Protein AF-A0A2S9G4I7-F1 (afdb_monomer_lite)

Radius of gyration: 16.18 Å; chains: 1; bounding box: 44×24×50 Å

Structure (mmCIF, N/CA/C/O backbone):
data_AF-A0A2S9G4I7-F1
#
_entry.id   AF-A0A2S9G4I7-F1
#
loop_
_atom_site.group_PDB
_atom_site.id
_atom_site.type_symbol
_atom_site.label_atom_id
_atom_site.label_alt_id
_atom_site.label_comp_id
_atom_site.label_asym_id
_atom_site.label_entity_id
_atom_site.label_seq_id
_atom_site.pdbx_PDB_ins_code
_atom_site.Cartn_x
_atom_site.Cartn_y
_atom_site.Cartn_z
_atom_site.occupancy
_atom_site.B_iso_or_equiv
_atom_site.auth_seq_id
_atom_site.auth_comp_id
_atom_site.auth_asym_id
_atom_site.auth_atom_id
_atom_site.pdbx_PDB_model_num
ATOM 1 N N . MET A 1 1 ? 6.801 7.879 -0.875 1.00 93.56 1 MET A N 1
ATOM 2 C CA . MET A 1 1 ? 6.375 6.659 -1.597 1.00 93.56 1 MET A CA 1
ATOM 3 C C . MET A 1 1 ? 5.014 6.202 -1.110 1.00 93.56 1 MET A C 1
ATOM 5 O O . MET A 1 1 ? 4.051 6.504 -1.790 1.00 93.56 1 MET A O 1
ATOM 9 N N . ILE A 1 2 ? 4.909 5.594 0.077 1.00 93.56 2 ILE A N 1
ATOM 10 C CA . ILE A 1 2 ? 3.632 5.097 0.631 1.00 93.56 2 ILE A CA 1
ATOM 11 C C . ILE A 1 2 ? 2.530 6.167 0.639 1.00 93.56 2 ILE A C 1
ATOM 13 O O . ILE A 1 2 ? 1.461 5.935 0.093 1.00 93.56 2 ILE A O 1
ATOM 17 N N . GLY A 1 3 ? 2.814 7.361 1.175 1.00 94.44 3 GLY A N 1
ATOM 18 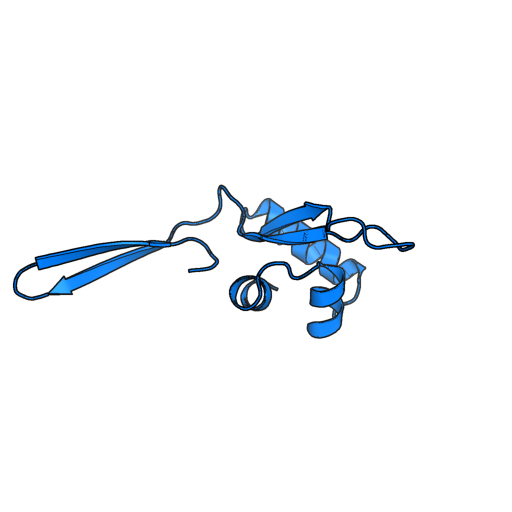C CA . GLY A 1 3 ? 1.825 8.446 1.203 1.00 94.44 3 GLY A CA 1
ATOM 19 C C . GLY A 1 3 ? 1.321 8.865 -0.183 1.00 94.44 3 GLY A C 1
ATOM 20 O O . GLY A 1 3 ? 0.149 9.180 -0.315 1.00 94.44 3 GLY A O 1
ATOM 21 N N . LEU A 1 4 ? 2.171 8.796 -1.217 1.00 94.94 4 LEU A N 1
ATOM 22 C CA . LEU A 1 4 ? 1.793 9.142 -2.591 1.00 94.94 4 LEU A CA 1
ATOM 23 C C . LEU A 1 4 ? 0.897 8.068 -3.221 1.00 94.94 4 LEU A C 1
ATOM 25 O O . LEU A 1 4 ? -0.062 8.406 -3.897 1.00 94.94 4 LEU A O 1
ATOM 29 N N . VAL A 1 5 ? 1.189 6.786 -2.975 1.00 94.06 5 VAL A N 1
ATOM 30 C CA . VAL A 1 5 ? 0.342 5.670 -3.435 1.00 94.06 5 VAL A CA 1
ATOM 31 C C . VAL A 1 5 ? -1.025 5.702 -2.747 1.00 94.06 5 VAL A C 1
ATOM 33 O O . VAL A 1 5 ? -2.028 5.416 -3.386 1.00 94.06 5 VAL A O 1
ATOM 36 N N . ARG A 1 6 ? -1.073 6.091 -1.465 1.00 91.69 6 ARG A N 1
ATOM 37 C CA . ARG A 1 6 ? -2.328 6.272 -0.722 1.00 91.69 6 ARG A CA 1
ATOM 38 C C . ARG A 1 6 ? -3.157 7.445 -1.251 1.00 91.69 6 ARG A C 1
ATOM 40 O O . ARG A 1 6 ? -4.373 7.353 -1.286 1.00 91.69 6 ARG A O 1
ATOM 47 N N . SER A 1 7 ? -2.520 8.557 -1.622 1.00 92.44 7 SER A N 1
ATOM 48 C CA . SER A 1 7 ? -3.237 9.751 -2.091 1.00 92.44 7 SER A CA 1
ATOM 49 C C . SER A 1 7 ? -3.612 9.707 -3.574 1.00 92.44 7 SER A C 1
ATOM 51 O O . SER A 1 7 ? -4.520 10.421 -3.985 1.00 92.44 7 SER A O 1
ATOM 53 N N . GLU A 1 8 ? -2.893 8.932 -4.391 1.00 91.62 8 GLU A N 1
ATOM 54 C CA . GLU A 1 8 ? -3.076 8.869 -5.844 1.00 91.62 8 GLU A CA 1
ATOM 55 C C . GLU A 1 8 ? -2.981 7.430 -6.364 1.00 91.62 8 GLU A C 1
ATOM 57 O O . GLU A 1 8 ? -1.893 6.871 -6.544 1.00 91.62 8 GLU A O 1
ATOM 62 N N . HIS A 1 9 ? -4.138 6.851 -6.684 1.00 87.25 9 HIS A N 1
ATOM 63 C CA . HIS A 1 9 ? -4.201 5.564 -7.367 1.00 87.25 9 HIS A CA 1
ATOM 64 C C . HIS A 1 9 ? -3.595 5.665 -8.772 1.00 87.25 9 HIS A C 1
ATOM 66 O O . HIS A 1 9 ? -3.824 6.628 -9.503 1.00 87.25 9 HIS A O 1
ATOM 72 N N . GLY A 1 10 ? -2.832 4.647 -9.173 1.00 90.94 10 GLY A N 1
ATOM 73 C CA . GLY A 1 10 ? -2.265 4.579 -10.522 1.00 90.94 10 GLY A CA 1
ATOM 74 C C . GLY A 1 10 ? -0.931 5.309 -10.704 1.00 90.94 10 GLY A C 1
ATOM 75 O O . GLY A 1 10 ? -0.414 5.345 -11.821 1.00 90.94 10 GLY A O 1
ATOM 76 N N . VAL A 1 11 ? -0.341 5.874 -9.642 1.00 94.12 11 VAL A N 1
ATOM 77 C CA . VAL A 1 11 ? 0.953 6.559 -9.749 1.00 94.12 11 VAL A CA 1
ATOM 78 C C . VAL A 1 11 ? 2.048 5.604 -10.228 1.00 94.12 11 VAL A C 1
ATOM 80 O O . VAL A 1 11 ? 2.248 4.517 -9.681 1.00 94.12 11 VAL A O 1
ATOM 83 N N . THR A 1 12 ? 2.790 6.009 -11.259 1.00 94.56 12 THR A N 1
ATOM 84 C CA . THR A 1 12 ? 3.898 5.196 -11.766 1.00 94.56 12 THR A CA 1
ATOM 85 C C . THR A 1 12 ? 5.143 5.350 -10.895 1.00 94.56 12 THR A C 1
ATOM 87 O O . THR A 1 12 ? 5.363 6.396 -10.278 1.00 94.56 12 THR A O 1
ATOM 90 N N . ARG A 1 13 ? 6.029 4.348 -10.875 1.00 94.81 13 ARG A N 1
ATOM 91 C CA . ARG A 1 13 ? 7.315 4.452 -10.165 1.00 94.81 13 ARG A CA 1
ATOM 92 C C . ARG A 1 13 ? 8.164 5.616 -10.672 1.00 94.81 13 ARG A C 1
ATOM 94 O O . ARG A 1 13 ? 8.813 6.287 -9.871 1.00 94.81 13 ARG A O 1
ATOM 101 N N . ALA A 1 14 ? 8.154 5.869 -11.980 1.00 93.69 14 ALA A N 1
ATOM 102 C CA . ALA A 1 14 ? 8.869 6.996 -12.572 1.00 93.69 14 ALA A CA 1
ATOM 103 C C . ALA A 1 14 ? 8.311 8.345 -12.084 1.00 93.69 14 ALA A C 1
ATOM 105 O O . ALA A 1 14 ? 9.081 9.223 -11.688 1.00 93.69 14 ALA A O 1
ATOM 106 N N . ASP A 1 15 ? 6.985 8.493 -12.035 1.00 94.25 15 ASP A N 1
ATOM 107 C CA . ASP A 1 15 ? 6.348 9.705 -11.516 1.00 94.25 15 ASP A CA 1
ATOM 108 C C . ASP A 1 15 ? 6.590 9.896 -10.025 1.00 94.25 15 ASP A C 1
ATOM 110 O O . ASP A 1 15 ? 6.915 11.004 -9.594 1.00 94.25 15 ASP A O 1
ATOM 114 N N . ALA A 1 16 ? 6.503 8.822 -9.242 1.00 95.25 16 ALA A N 1
ATOM 115 C CA . ALA A 1 16 ? 6.803 8.864 -7.821 1.00 95.25 16 ALA A CA 1
ATOM 116 C C . ALA A 1 16 ? 8.258 9.284 -7.567 1.00 95.25 16 ALA A C 1
ATOM 118 O O . ALA A 1 16 ? 8.502 10.162 -6.741 1.00 95.25 16 ALA A O 1
ATOM 119 N N . ALA A 1 17 ? 9.218 8.730 -8.315 1.00 95.62 17 ALA A N 1
ATOM 120 C CA . ALA A 1 17 ? 10.624 9.114 -8.219 1.00 95.62 17 ALA A CA 1
ATOM 121 C C . ALA A 1 17 ? 10.830 10.601 -8.542 1.00 95.62 17 ALA A C 1
ATOM 123 O O . ALA A 1 17 ? 11.477 11.314 -7.775 1.00 95.62 17 ALA A O 1
ATOM 124 N N . ARG A 1 18 ? 10.217 11.088 -9.630 1.00 95.25 18 ARG A N 1
ATOM 125 C CA . ARG A 1 18 ? 10.270 12.498 -10.042 1.00 95.25 18 ARG A CA 1
ATOM 126 C C . ARG A 1 18 ? 9.712 13.427 -8.962 1.00 95.25 18 ARG A C 1
ATOM 128 O O . ARG A 1 18 ? 10.385 14.375 -8.567 1.00 95.25 18 ARG A O 1
ATOM 135 N N . ARG A 1 19 ? 8.503 13.154 -8.461 1.00 95.94 19 ARG A N 1
ATOM 136 C CA . ARG A 1 19 ? 7.821 14.006 -7.468 1.00 95.94 19 ARG A CA 1
ATOM 137 C C . ARG A 1 19 ? 8.517 14.003 -6.110 1.00 95.94 19 ARG A C 1
ATOM 139 O O . ARG A 1 19 ? 8.573 15.031 -5.444 1.00 95.94 19 ARG A O 1
ATOM 146 N N . LEU A 1 20 ? 9.085 12.864 -5.719 1.00 96.06 20 LEU A N 1
ATOM 147 C CA . LEU A 1 20 ? 9.836 12.719 -4.472 1.00 96.06 20 LEU A CA 1
ATOM 148 C C . LEU A 1 20 ? 11.313 13.122 -4.612 1.00 96.06 20 LEU A C 1
ATOM 150 O O . LEU A 1 20 ? 12.064 12.970 -3.652 1.00 96.06 20 LEU A O 1
ATOM 154 N N . ARG A 1 21 ? 11.731 13.632 -5.782 1.00 97.06 21 ARG A N 1
ATOM 155 C CA . ARG A 1 21 ? 13.115 14.036 -6.091 1.00 97.06 21 ARG A CA 1
ATOM 156 C C . ARG A 1 21 ? 14.142 12.935 -5.785 1.00 97.06 21 ARG A C 1
ATOM 158 O O . ARG A 1 21 ? 15.226 13.197 -5.275 1.00 97.06 21 ARG A O 1
ATOM 165 N N . MET A 1 22 ? 13.789 11.693 -6.108 1.00 96.50 22 MET A N 1
ATOM 166 C CA . MET A 1 22 ? 14.639 10.517 -5.934 1.00 96.50 22 MET A CA 1
ATOM 167 C C . MET A 1 22 ? 15.379 10.180 -7.227 1.00 96.50 22 MET A C 1
ATOM 169 O O . MET A 1 22 ? 14.834 10.309 -8.325 1.00 96.50 22 MET A O 1
ATOM 173 N N . SER A 1 23 ? 16.598 9.653 -7.101 1.00 96.38 23 SER A N 1
ATOM 174 C CA . SER A 1 23 ? 17.254 8.998 -8.232 1.00 96.38 23 SER A CA 1
ATOM 175 C C . SER A 1 23 ? 16.466 7.754 -8.657 1.00 96.38 23 SER A C 1
ATOM 177 O O . SER A 1 23 ? 15.790 7.115 -7.846 1.00 96.38 23 SER A O 1
ATOM 179 N N . SER A 1 24 ? 16.575 7.371 -9.929 1.00 91.38 24 SER A N 1
ATOM 180 C CA . SER A 1 24 ? 15.923 6.163 -10.451 1.00 91.38 24 SER A CA 1
ATOM 181 C C . SER A 1 24 ? 16.373 4.896 -9.714 1.00 91.38 24 SER A C 1
ATOM 183 O O . SER A 1 24 ? 15.540 4.048 -9.394 1.00 91.38 24 SER A O 1
ATOM 185 N N . GLY A 1 25 ? 17.669 4.797 -9.393 1.00 95.25 25 GLY A N 1
ATOM 186 C CA . GLY A 1 25 ? 18.242 3.703 -8.606 1.00 95.25 25 GLY A CA 1
ATOM 187 C C . GLY A 1 25 ? 17.726 3.676 -7.167 1.00 95.25 25 GLY A C 1
ATOM 188 O O . GLY A 1 25 ? 17.282 2.631 -6.702 1.00 95.25 25 GLY A O 1
ATOM 189 N N . GLY A 1 26 ? 17.692 4.828 -6.487 1.00 97.31 26 GLY A N 1
ATOM 190 C CA . GLY A 1 26 ? 17.175 4.921 -5.118 1.00 97.31 26 GLY A CA 1
ATOM 191 C C . GLY A 1 26 ? 15.676 4.628 -5.032 1.00 97.31 26 GLY A C 1
ATOM 192 O O . GLY A 1 26 ? 15.224 3.955 -4.109 1.00 97.31 26 GLY A O 1
ATOM 193 N N . ALA A 1 27 ? 14.896 5.073 -6.020 1.00 95.88 27 ALA A N 1
ATOM 194 C CA . ALA A 1 27 ? 13.480 4.736 -6.113 1.00 95.88 27 ALA A CA 1
ATOM 195 C C . ALA A 1 27 ? 13.263 3.238 -6.378 1.00 95.88 27 ALA A C 1
ATOM 197 O O . ALA A 1 27 ? 12.376 2.638 -5.776 1.00 95.88 27 ALA A O 1
ATOM 198 N N . ALA A 1 28 ? 14.076 2.622 -7.244 1.00 95.44 28 ALA A N 1
ATOM 199 C CA . ALA A 1 28 ? 14.019 1.185 -7.504 1.00 95.44 28 ALA A CA 1
ATOM 200 C C . ALA A 1 28 ? 14.361 0.356 -6.256 1.00 95.44 28 ALA A C 1
ATOM 202 O O . ALA A 1 28 ? 13.620 -0.569 -5.932 1.00 95.44 28 ALA A O 1
ATOM 203 N N . ASP A 1 29 ? 15.431 0.707 -5.536 1.00 97.56 29 ASP A N 1
ATOM 204 C CA . ASP A 1 29 ? 15.812 0.020 -4.297 1.00 97.56 29 ASP A CA 1
ATOM 205 C C . ASP A 1 29 ? 14.728 0.152 -3.220 1.00 97.56 29 ASP A C 1
ATOM 207 O O . ASP A 1 29 ? 14.290 -0.846 -2.642 1.00 97.56 29 ASP A O 1
ATOM 211 N N . LEU A 1 30 ? 14.219 1.371 -3.003 1.00 97.56 30 LEU A N 1
ATOM 212 C CA . LEU A 1 30 ? 13.151 1.601 -2.036 1.00 97.56 30 LEU A CA 1
ATOM 213 C C . LEU A 1 30 ? 11.903 0.781 -2.378 1.00 97.56 30 LEU A C 1
ATOM 215 O O . LEU A 1 30 ? 11.343 0.132 -1.497 1.00 97.56 30 LEU A O 1
ATOM 219 N N . VAL A 1 31 ? 11.479 0.767 -3.643 1.00 96.44 31 VAL A N 1
ATOM 220 C CA . VAL A 1 31 ? 10.339 -0.049 -4.082 1.00 96.44 31 VAL A CA 1
ATOM 221 C C . VAL A 1 31 ? 10.609 -1.532 -3.868 1.00 96.44 31 VAL A C 1
ATOM 223 O O . VAL A 1 31 ? 9.765 -2.214 -3.297 1.00 96.44 31 VAL A O 1
ATOM 226 N N . ALA A 1 32 ? 11.794 -2.033 -4.222 1.00 97.19 32 ALA A N 1
ATOM 227 C CA . ALA A 1 32 ? 12.151 -3.429 -3.992 1.00 97.19 32 ALA A CA 1
ATOM 228 C C . ALA A 1 32 ? 12.092 -3.805 -2.500 1.00 97.19 32 ALA A C 1
ATOM 230 O O . ALA A 1 32 ? 11.616 -4.884 -2.148 1.00 97.19 32 ALA A O 1
ATOM 231 N N . ARG A 1 33 ? 12.535 -2.917 -1.602 1.00 98.19 33 ARG A N 1
ATOM 232 C CA . ARG A 1 33 ? 12.419 -3.108 -0.147 1.00 98.19 33 ARG A CA 1
ATOM 233 C C . ARG A 1 33 ? 10.964 -3.095 0.323 1.00 98.19 33 ARG A C 1
ATOM 235 O O . ARG A 1 33 ? 10.584 -3.954 1.113 1.00 98.19 33 ARG A O 1
ATOM 242 N N . LEU A 1 34 ? 10.144 -2.179 -0.190 1.00 97.19 34 LEU A N 1
ATOM 243 C CA . LEU A 1 34 ? 8.717 -2.097 0.142 1.00 97.19 34 LEU A CA 1
ATOM 244 C C . LEU A 1 34 ? 7.922 -3.304 -0.382 1.00 97.19 34 LEU A C 1
ATOM 246 O O . LEU A 1 34 ? 7.036 -3.778 0.325 1.00 97.19 34 LEU A O 1
ATOM 250 N N . ARG A 1 35 ? 8.270 -3.854 -1.555 1.00 96.81 35 ARG A N 1
ATOM 251 C CA . ARG A 1 35 ? 7.696 -5.111 -2.070 1.00 96.81 35 ARG A CA 1
ATOM 252 C C . ARG A 1 35 ? 8.068 -6.303 -1.195 1.00 96.81 35 ARG A C 1
ATOM 254 O O . ARG A 1 35 ? 7.198 -7.076 -0.816 1.00 96.81 35 ARG A O 1
ATOM 261 N N . ARG A 1 36 ? 9.341 -6.423 -0.792 1.00 97.88 36 ARG A N 1
ATOM 262 C CA . ARG A 1 36 ? 9.781 -7.477 0.148 1.00 97.88 36 ARG A CA 1
ATOM 263 C C . ARG A 1 36 ? 9.053 -7.404 1.490 1.00 97.88 36 ARG A C 1
ATOM 265 O O . ARG A 1 36 ? 8.760 -8.439 2.074 1.00 97.88 36 ARG A O 1
ATOM 272 N N . ALA A 1 37 ? 8.742 -6.196 1.951 1.00 97.38 37 ALA A N 1
ATOM 273 C CA . ALA A 1 37 ? 7.961 -5.965 3.161 1.00 97.38 37 ALA A CA 1
ATOM 274 C C . ALA A 1 37 ? 6.439 -6.126 2.964 1.00 97.38 37 ALA A C 1
ATOM 276 O O . ALA A 1 37 ? 5.693 -5.871 3.903 1.00 97.38 37 ALA A O 1
ATOM 277 N N . ARG A 1 38 ? 5.970 -6.507 1.764 1.00 96.75 38 ARG A N 1
ATOM 278 C CA . ARG A 1 38 ? 4.545 -6.581 1.392 1.00 96.75 38 ARG A CA 1
ATOM 279 C C . ARG A 1 38 ? 3.781 -5.283 1.671 1.00 96.75 38 ARG A C 1
ATOM 281 O O . ARG A 1 38 ? 2.637 -5.298 2.096 1.00 96.75 38 ARG A O 1
ATOM 288 N N . LEU A 1 39 ? 4.415 -4.133 1.461 1.00 96.19 39 LEU A N 1
ATOM 289 C CA . LEU A 1 39 ? 3.758 -2.832 1.623 1.00 96.19 39 LEU A CA 1
ATOM 290 C C . LEU A 1 39 ? 3.234 -2.298 0.294 1.00 96.19 39 LEU A C 1
ATOM 292 O O . LEU A 1 39 ? 2.150 -1.729 0.243 1.00 96.19 39 LEU A O 1
ATOM 296 N N . LEU A 1 40 ? 3.999 -2.492 -0.778 1.00 96.00 40 LEU A N 1
ATOM 297 C CA . LEU A 1 40 ? 3.629 -2.090 -2.130 1.00 96.00 40 LEU A CA 1
ATO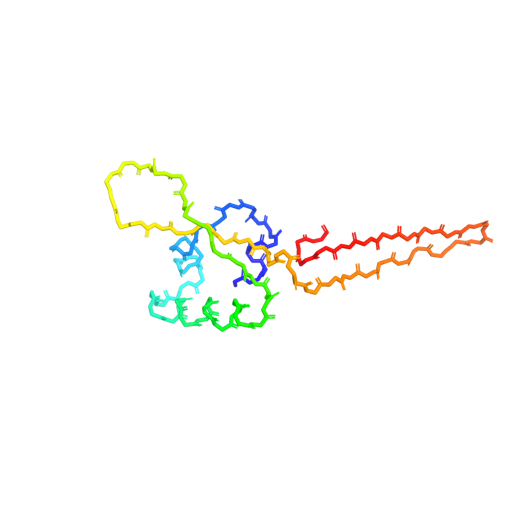M 298 C C . LEU A 1 40 ? 3.771 -3.266 -3.090 1.00 96.00 40 LEU A C 1
ATOM 300 O O . LEU A 1 40 ? 4.541 -4.186 -2.822 1.00 96.00 40 LEU A O 1
ATOM 304 N N . ASP A 1 41 ? 3.100 -3.179 -4.229 1.00 95.69 41 ASP A N 1
ATOM 305 C CA . ASP A 1 41 ? 3.322 -4.017 -5.398 1.00 95.69 41 ASP A CA 1
ATOM 306 C C . ASP A 1 41 ? 3.471 -3.174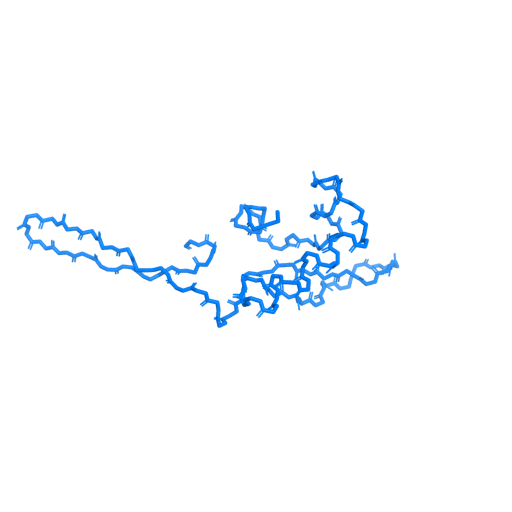 -6.677 1.00 95.69 41 ASP A C 1
ATOM 308 O O . ASP A 1 41 ? 3.130 -1.986 -6.711 1.00 95.69 41 ASP A O 1
ATOM 312 N N . GLU A 1 42 ? 4.033 -3.788 -7.718 1.00 94.94 42 GLU A N 1
ATOM 313 C CA . GLU A 1 42 ? 4.251 -3.187 -9.030 1.00 94.94 42 GLU A CA 1
ATOM 314 C C . GLU A 1 42 ? 3.570 -4.013 -10.116 1.00 94.94 42 GLU A C 1
ATOM 316 O O . GLU A 1 42 ? 3.859 -5.197 -10.280 1.00 94.94 42 GLU A O 1
ATOM 321 N N . THR A 1 43 ? 2.750 -3.357 -10.930 1.00 93.56 43 THR A N 1
ATOM 322 C CA . THR A 1 43 ? 2.191 -3.945 -12.151 1.00 93.56 43 THR A CA 1
ATOM 323 C C . THR A 1 43 ? 2.663 -3.155 -13.368 1.00 93.56 43 THR A C 1
ATOM 325 O O . THR A 1 43 ? 2.923 -1.953 -13.256 1.00 93.56 43 THR A O 1
ATOM 328 N N . PRO A 1 44 ? 2.841 -3.787 -14.542 1.00 89.19 44 PRO A N 1
ATOM 329 C CA . PRO A 1 44 ? 3.135 -3.050 -15.765 1.00 89.19 44 PRO A CA 1
ATOM 330 C C . PRO A 1 44 ? 2.081 -1.963 -15.994 1.00 89.19 44 PRO A C 1
ATOM 332 O O . PRO A 1 44 ? 0.883 -2.243 -15.964 1.00 89.19 44 PRO A O 1
ATOM 335 N N . ALA A 1 45 ? 2.517 -0.723 -16.217 1.00 85.19 45 ALA A N 1
ATOM 336 C CA . ALA A 1 45 ? 1.586 0.327 -16.604 1.00 85.19 45 ALA A CA 1
ATOM 337 C C . ALA A 1 45 ? 0.996 0.012 -17.992 1.00 85.19 45 ALA A C 1
ATOM 339 O O . ALA A 1 45 ? 1.708 -0.554 -18.832 1.00 85.19 45 ALA A O 1
ATOM 340 N N . PRO A 1 46 ? -0.264 0.396 -18.271 1.00 80.12 46 PRO A N 1
ATOM 341 C CA . PRO A 1 46 ? -0.820 0.311 -19.616 1.00 80.12 46 PRO A CA 1
ATOM 342 C C . PRO A 1 46 ? 0.128 0.970 -20.624 1.00 80.12 46 PRO A C 1
ATOM 344 O O . PRO A 1 46 ? 0.606 2.083 -20.397 1.00 80.12 46 PRO A O 1
ATOM 347 N N . VAL A 1 47 ? 0.435 0.277 -21.722 1.00 72.00 47 VAL A N 1
ATOM 348 C CA . VAL A 1 47 ? 1.412 0.760 -22.704 1.00 72.00 47 VAL A CA 1
ATOM 349 C C . VAL A 1 47 ? 0.864 2.012 -23.388 1.00 72.00 47 VAL A C 1
ATOM 351 O O . VAL A 1 47 ? -0.110 1.945 -24.133 1.00 72.00 47 VAL A O 1
ATOM 354 N N . GLN A 1 48 ? 1.510 3.153 -23.160 1.00 65.56 48 GLN A N 1
ATOM 355 C CA . GLN A 1 48 ? 1.220 4.409 -23.847 1.00 65.56 48 GLN A CA 1
ATOM 356 C C . GLN A 1 48 ? 2.467 4.840 -24.630 1.00 65.56 48 GLN A C 1
ATOM 358 O O . GLN A 1 48 ? 3.398 5.421 -24.080 1.00 65.56 48 GLN A O 1
ATOM 363 N N . GLY A 1 49 ? 2.499 4.531 -25.929 1.00 68.12 49 GLY A N 1
ATOM 364 C CA . GLY A 1 49 ? 3.531 5.015 -26.852 1.00 68.12 49 GLY A CA 1
ATOM 365 C C . GLY A 1 49 ? 4.933 4.413 -26.669 1.00 68.12 49 GLY A C 1
ATOM 366 O O . GLY A 1 49 ? 5.108 3.316 -26.142 1.00 68.12 49 GLY A O 1
ATOM 367 N N . ARG A 1 50 ? 5.950 5.124 -27.179 1.00 64.50 50 ARG A N 1
ATOM 368 C CA . ARG A 1 50 ? 7.364 4.720 -27.096 1.00 64.50 50 ARG A CA 1
ATOM 369 C C . ARG A 1 50 ? 7.991 5.276 -25.817 1.00 64.50 50 ARG A C 1
ATOM 371 O O . ARG A 1 50 ? 7.927 6.475 -25.570 1.00 64.50 50 ARG A O 1
ATOM 378 N N . GLY A 1 51 ? 8.652 4.424 -25.045 1.00 69.19 51 GLY A N 1
ATOM 379 C CA . GLY A 1 51 ? 9.353 4.807 -23.822 1.00 69.19 51 GLY A CA 1
ATOM 380 C C . GLY A 1 51 ? 9.817 3.579 -23.049 1.00 69.19 51 GLY A C 1
ATOM 381 O O . GLY A 1 51 ? 9.423 2.454 -23.361 1.00 69.19 51 GLY A O 1
ATOM 382 N N . ARG A 1 52 ? 10.669 3.775 -22.037 1.00 66.75 52 ARG A N 1
ATOM 383 C CA . ARG A 1 52 ? 11.038 2.685 -21.126 1.00 66.75 52 ARG A CA 1
ATOM 384 C C . ARG A 1 52 ? 9.774 2.223 -20.388 1.00 66.75 52 ARG A C 1
ATOM 386 O O . ARG A 1 52 ? 9.114 3.083 -19.803 1.00 66.75 52 ARG A O 1
ATOM 393 N N . PRO A 1 53 ? 9.459 0.914 -20.357 1.00 73.94 53 PRO A N 1
ATOM 394 C CA . PRO A 1 53 ? 8.341 0.405 -19.575 1.00 73.94 53 PRO A CA 1
ATOM 395 C C 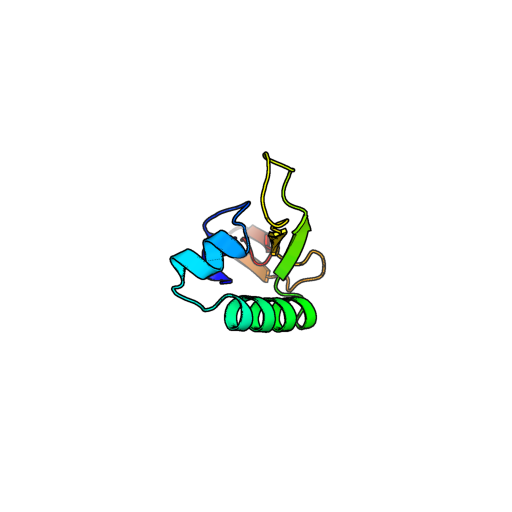. PRO A 1 53 ? 8.404 0.925 -18.136 1.00 73.94 53 PRO A C 1
ATOM 397 O O . PRO A 1 53 ? 9.454 0.861 -17.484 1.00 73.94 53 PRO A O 1
ATOM 400 N N . THR A 1 54 ? 7.286 1.472 -17.669 1.00 86.38 54 THR A N 1
ATOM 401 C CA . THR A 1 54 ? 7.101 1.911 -16.285 1.00 86.38 54 THR A CA 1
ATOM 402 C C . THR A 1 54 ? 6.086 1.002 -15.603 1.00 86.38 54 THR A C 1
ATOM 404 O O . THR A 1 54 ? 5.334 0.276 -16.254 1.00 86.38 54 THR A O 1
ATOM 407 N N . THR A 1 55 ? 6.096 1.019 -14.282 1.00 92.81 55 THR A N 1
ATOM 408 C CA . THR A 1 55 ? 5.228 0.210 -13.430 1.00 92.81 55 THR A CA 1
ATOM 409 C C . THR A 1 55 ? 4.321 1.127 -12.632 1.00 92.81 55 THR A C 1
ATOM 411 O O . THR A 1 55 ? 4.763 2.177 -12.160 1.00 92.81 55 THR A O 1
ATOM 414 N N . VAL A 1 56 ? 3.058 0.743 -12.495 1.00 95.50 56 VAL A N 1
ATOM 415 C CA . VAL A 1 56 ? 2.122 1.357 -11.555 1.00 95.50 56 VAL A CA 1
ATOM 416 C C . VAL A 1 56 ? 2.402 0.795 -10.170 1.00 95.50 56 VAL A C 1
ATOM 418 O O . VAL A 1 56 ? 2.604 -0.408 -10.008 1.00 95.50 56 VAL A O 1
ATOM 421 N N . LEU A 1 57 ? 2.434 1.682 -9.181 1.00 95.81 57 LEU A N 1
ATOM 422 C CA . LEU A 1 57 ? 2.557 1.327 -7.778 1.00 95.81 57 LEU A CA 1
ATOM 423 C C . LEU A 1 57 ? 1.165 1.163 -7.171 1.00 95.81 57 LEU A C 1
ATOM 425 O O . LEU A 1 57 ? 0.288 2.001 -7.372 1.00 95.81 57 LEU A O 1
ATOM 429 N N . SER A 1 58 ? 0.991 0.105 -6.390 1.00 95.50 58 SER A N 1
ATOM 430 C CA . SER A 1 58 ? -0.246 -0.191 -5.661 1.00 95.50 58 SER A CA 1
ATOM 431 C C . SER A 1 58 ? 0.077 -0.731 -4.265 1.00 95.50 58 SER A C 1
ATOM 433 O O . SER A 1 58 ? 1.218 -1.142 -4.037 1.00 95.50 58 SER A O 1
ATOM 435 N N . PRO A 1 59 ? -0.863 -0.710 -3.306 1.00 95.62 59 PRO A N 1
ATOM 436 C CA . PRO A 1 59 ? -0.744 -1.509 -2.089 1.00 95.62 59 PRO A CA 1
ATOM 437 C C . PRO A 1 59 ? -0.533 -2.987 -2.424 1.00 95.62 59 PRO A C 1
ATOM 439 O O . PRO A 1 59 ? -1.085 -3.493 -3.398 1.00 95.62 59 PRO A O 1
ATOM 442 N N . HIS A 1 60 ? 0.265 -3.688 -1.621 1.00 95.69 60 HIS A N 1
ATOM 443 C CA . HIS A 1 60 ? 0.434 -5.127 -1.812 1.00 95.69 60 HIS A CA 1
ATOM 444 C C . HIS A 1 60 ? -0.867 -5.872 -1.450 1.00 95.69 60 HIS A C 1
ATOM 446 O O . HIS A 1 60 ? -1.423 -5.584 -0.388 1.00 95.69 60 HIS A O 1
ATOM 452 N N . PRO A 1 61 ? -1.330 -6.853 -2.253 1.00 93.25 61 PRO A N 1
ATOM 453 C CA . PRO A 1 61 ? -2.571 -7.588 -1.975 1.00 93.25 61 PRO A CA 1
ATOM 454 C C . PRO A 1 61 ? -2.521 -8.358 -0.646 1.00 93.25 61 PRO A C 1
ATOM 456 O O . PRO A 1 61 ? -3.466 -8.313 0.129 1.00 93.25 61 PRO A O 1
ATOM 459 N N . ASP A 1 62 ? -1.378 -8.977 -0.336 1.00 94.75 62 ASP A N 1
ATOM 460 C CA . ASP A 1 62 ? -1.117 -9.638 0.959 1.00 94.75 62 ASP A CA 1
ATOM 461 C C . ASP A 1 62 ? -0.449 -8.708 1.991 1.00 94.75 62 ASP A C 1
ATOM 463 O O . ASP A 1 62 ? 0.372 -9.144 2.808 1.00 94.75 62 ASP A O 1
ATOM 467 N N . GLY A 1 63 ? -0.688 -7.402 1.863 1.00 93.81 63 GLY A N 1
ATOM 468 C CA . GLY A 1 63 ? -0.121 -6.390 2.743 1.00 93.81 63 GLY A CA 1
ATOM 469 C C . GLY A 1 63 ? -0.807 -6.306 4.107 1.00 93.81 63 GLY A C 1
ATOM 470 O O . GLY A 1 63 ? -1.736 -7.060 4.400 1.00 93.81 63 GLY A O 1
ATOM 471 N N . PRO A 1 64 ? -0.339 -5.406 4.987 1.00 94.06 64 PRO A N 1
ATOM 472 C CA . PRO A 1 64 ? -0.930 -5.242 6.306 1.00 94.06 64 PRO A CA 1
ATOM 473 C C . PRO A 1 64 ? -2.383 -4.771 6.205 1.00 94.06 64 PRO A C 1
ATOM 475 O O . PRO A 1 64 ? -2.712 -3.889 5.411 1.00 94.06 64 PRO A O 1
ATOM 478 N N . LEU A 1 65 ? -3.221 -5.328 7.076 1.00 93.44 65 LEU A N 1
ATOM 479 C CA . LEU A 1 65 ? -4.610 -4.931 7.256 1.00 93.44 65 LEU A CA 1
ATOM 480 C C . LEU A 1 65 ? -4.754 -4.110 8.533 1.00 93.44 65 LEU A C 1
ATOM 482 O O . LEU A 1 65 ? -4.142 -4.416 9.559 1.00 93.44 65 LEU A O 1
ATOM 486 N N . VAL A 1 66 ? -5.594 -3.085 8.472 1.00 92.50 66 VAL A N 1
ATOM 487 C CA . VAL A 1 66 ? -6.004 -2.289 9.626 1.00 92.50 66 VAL A CA 1
ATOM 488 C C . VAL A 1 66 ? -7.464 -2.593 9.917 1.00 92.50 66 VAL A C 1
ATOM 490 O O . VAL A 1 66 ? -8.302 -2.551 9.020 1.00 92.50 66 VAL A O 1
ATOM 493 N N . LEU A 1 67 ? -7.774 -2.887 11.177 1.00 95.38 67 LEU A N 1
ATOM 494 C CA . LEU A 1 67 ? -9.148 -2.941 11.661 1.00 95.38 67 LEU A CA 1
ATOM 495 C C . LEU A 1 67 ? -9.471 -1.625 12.360 1.00 95.38 67 LEU A C 1
ATOM 497 O O . LEU A 1 67 ? -8.762 -1.215 13.278 1.00 95.38 67 LEU A O 1
ATOM 501 N N . SER A 1 68 ? -10.541 -0.975 11.921 1.00 94.88 68 SER A N 1
ATOM 502 C CA . SER A 1 68 ? -11.083 0.224 12.549 1.00 94.88 68 SER A CA 1
ATOM 503 C C . SER A 1 68 ? -12.389 -0.128 13.244 1.00 94.88 68 SER A C 1
ATOM 505 O O . SER A 1 68 ? -13.292 -0.694 12.624 1.00 94.88 68 SER A O 1
ATOM 507 N N . VAL A 1 69 ? -12.478 0.191 14.534 1.00 96.88 69 VAL A N 1
ATOM 508 C CA . VAL A 1 69 ? -13.670 -0.044 15.351 1.00 96.88 69 VAL A CA 1
ATOM 509 C C . VAL A 1 69 ? -14.256 1.295 15.765 1.00 96.88 69 VAL A C 1
ATOM 511 O O . VAL A 1 69 ? -13.584 2.111 16.394 1.00 96.88 69 VAL A O 1
ATOM 514 N N . GLU A 1 70 ? -15.529 1.496 15.450 1.00 97.62 70 GLU A N 1
ATOM 515 C CA . GLU A 1 70 ? -16.328 2.609 15.954 1.00 97.62 70 GLU A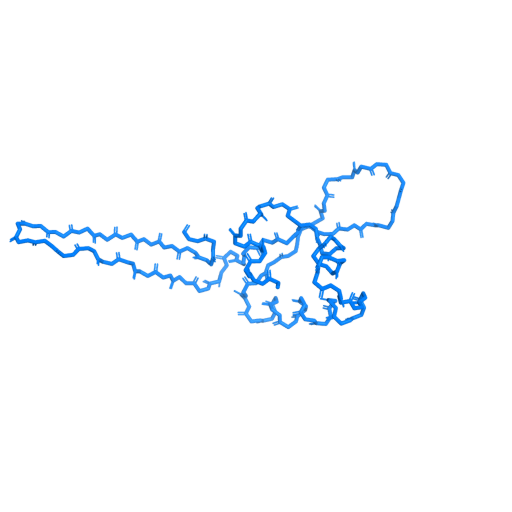 CA 1
ATOM 516 C C . GLU A 1 70 ? -17.230 2.073 17.070 1.00 97.62 70 GLU A C 1
ATOM 518 O O . GLU A 1 70 ? -18.088 1.225 16.821 1.00 97.62 70 GLU A O 1
ATOM 523 N N . LEU A 1 71 ? -17.027 2.545 18.301 1.00 97.62 71 LEU A N 1
ATOM 524 C CA . LEU A 1 71 ? -17.839 2.174 19.463 1.00 97.62 71 LEU A CA 1
ATOM 525 C C . LEU A 1 71 ? -18.822 3.297 19.787 1.00 97.62 71 LEU A C 1
ATOM 527 O O . LEU A 1 71 ? -18.419 4.451 19.946 1.00 97.62 71 LEU A O 1
ATOM 531 N N . ARG A 1 72 ? -20.105 2.960 19.918 1.00 97.44 72 ARG A N 1
ATOM 532 C CA . ARG A 1 72 ? -21.175 3.896 20.274 1.00 97.44 72 ARG A CA 1
ATOM 533 C C . ARG A 1 72 ? -22.003 3.326 21.432 1.00 97.44 72 ARG A C 1
ATOM 535 O O . ARG A 1 72 ? -21.947 2.129 21.694 1.00 97.44 72 ARG A O 1
ATOM 542 N N . PRO A 1 73 ? -22.792 4.148 22.144 1.00 97.44 73 PRO A N 1
ATOM 543 C CA . PRO A 1 73 ? -23.545 3.669 23.306 1.00 97.44 73 PRO A CA 1
ATOM 544 C C . PRO A 1 73 ? -24.540 2.532 23.016 1.00 97.44 73 PRO A C 1
ATOM 546 O O . PRO A 1 73 ? -24.816 1.736 23.907 1.00 97.44 73 PRO A O 1
ATOM 549 N N . ALA A 1 74 ? -25.089 2.464 21.797 1.00 97.56 74 ALA A N 1
ATOM 550 C CA . ALA A 1 74 ? -26.123 1.495 21.421 1.00 97.56 74 ALA A CA 1
ATOM 551 C C . ALA A 1 74 ? -25.622 0.367 20.503 1.00 97.56 74 ALA A C 1
ATOM 553 O O . ALA A 1 74 ? -26.292 -0.656 20.381 1.00 97.56 74 ALA A O 1
ATOM 554 N N . ASP A 1 75 ? -24.482 0.549 19.834 1.00 97.94 75 ASP A N 1
ATOM 555 C CA . ASP A 1 75 ? -23.950 -0.395 18.854 1.00 97.94 75 ASP A CA 1
ATOM 556 C C . ASP A 1 75 ? -22.441 -0.196 18.620 1.00 97.94 75 ASP A C 1
ATOM 558 O O . ASP A 1 75 ? -21.775 0.638 19.236 1.00 97.94 75 ASP A O 1
ATOM 562 N N . TRP A 1 76 ? -21.892 -0.985 17.703 1.00 97.56 76 TRP A N 1
ATOM 563 C CA . TRP A 1 76 ? -20.526 -0.841 17.223 1.00 97.56 76 TRP A CA 1
ATOM 564 C C . TRP A 1 76 ? -20.468 -1.135 15.727 1.00 97.56 76 TRP A C 1
ATOM 566 O O . TRP A 1 76 ? -21.320 -1.836 15.176 1.00 97.56 76 TRP A O 1
ATOM 576 N N . ARG A 1 77 ? -19.445 -0.601 15.062 1.00 97.69 77 ARG A N 1
ATOM 577 C CA . ARG A 1 77 ? -19.127 -0.912 13.666 1.00 97.69 77 ARG A CA 1
ATOM 578 C C . ARG A 1 77 ? -17.675 -1.339 13.561 1.00 97.69 77 ARG A C 1
ATOM 580 O O . ARG A 1 77 ? -16.816 -0.832 14.277 1.00 97.69 77 ARG A O 1
ATOM 587 N N . LEU A 1 78 ? -17.416 -2.244 12.629 1.00 97.19 78 LEU A N 1
ATOM 588 C CA . LEU A 1 78 ? -16.081 -2.695 12.271 1.00 97.19 78 LEU A CA 1
ATOM 589 C C . LEU A 1 78 ? -15.869 -2.472 10.780 1.00 97.19 78 LEU A C 1
ATOM 591 O O . LEU A 1 78 ? -16.720 -2.834 9.969 1.00 97.19 78 LEU A O 1
ATOM 595 N N . ALA A 1 79 ? -14.724 -1.901 10.438 1.00 95.81 79 ALA A N 1
ATOM 596 C CA . ALA A 1 79 ? -14.233 -1.804 9.076 1.00 95.81 79 ALA A CA 1
ATOM 597 C C . ALA A 1 79 ? -12.836 -2.425 8.993 1.00 95.81 79 ALA A C 1
ATOM 599 O O . ALA A 1 79 ? -12.043 -2.324 9.930 1.00 95.81 79 ALA A O 1
ATOM 600 N N . GLN A 1 80 ? -12.541 -3.050 7.859 1.00 94.88 80 GLN A N 1
ATOM 601 C CA . GLN A 1 80 ? -11.199 -3.481 7.494 1.00 94.88 80 GLN A CA 1
ATOM 602 C C . GLN A 1 80 ? -10.695 -2.586 6.366 1.00 94.88 80 GLN A C 1
ATOM 604 O O . GLN A 1 80 ? -11.435 -2.307 5.427 1.00 94.88 80 GLN A O 1
ATOM 609 N N . ALA A 1 81 ? -9.437 -2.179 6.463 1.00 92.25 81 ALA A N 1
ATOM 610 C CA . ALA A 1 81 ? -8.772 -1.273 5.543 1.00 92.25 81 ALA A CA 1
ATOM 611 C C . ALA A 1 81 ? -7.400 -1.820 5.132 1.00 92.25 81 ALA A C 1
ATOM 613 O O . ALA A 1 81 ? -6.707 -2.458 5.932 1.00 92.25 81 ALA A O 1
ATOM 614 N N . GLY A 1 82 ? -7.007 -1.551 3.887 1.00 90.62 82 GLY A N 1
ATOM 615 C CA . GLY A 1 82 ? -5.652 -1.776 3.389 1.00 90.62 82 GLY A CA 1
ATOM 616 C C . GLY A 1 82 ? -4.724 -0.590 3.671 1.00 90.62 82 GLY A C 1
ATOM 617 O O . GLY A 1 82 ? -5.031 0.326 4.436 1.00 90.62 82 GLY A O 1
ATOM 618 N N . LEU A 1 83 ? -3.556 -0.578 3.025 1.00 86.88 83 LEU A N 1
ATOM 619 C CA . LEU A 1 83 ? -2.595 0.530 3.128 1.00 86.88 83 LEU A CA 1
ATOM 620 C C . LEU A 1 83 ? -3.091 1.828 2.456 1.00 86.88 83 LEU A C 1
ATOM 622 O O . LEU A 1 83 ? -2.524 2.897 2.697 1.00 86.88 83 LEU A O 1
ATOM 626 N N . ASP A 1 84 ? -4.093 1.727 1.594 1.00 87.06 84 ASP A N 1
ATOM 627 C CA . ASP A 1 84 ? -4.789 2.808 0.900 1.00 87.06 84 ASP A CA 1
ATOM 628 C C . 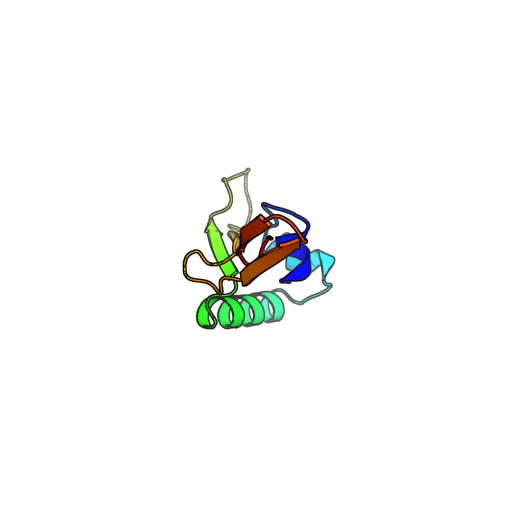ASP A 1 84 ? -5.969 3.394 1.690 1.00 87.06 84 ASP A C 1
ATOM 630 O O . ASP A 1 84 ? -6.306 4.554 1.456 1.00 87.06 84 ASP A O 1
ATOM 634 N N . GLY A 1 85 ? -6.464 2.682 2.708 1.00 84.25 85 GLY A N 1
ATOM 635 C CA . GLY A 1 85 ? -7.528 3.151 3.604 1.00 84.25 85 GLY A CA 1
ATOM 636 C C . GLY A 1 85 ? -8.880 2.516 3.333 1.00 84.25 85 GLY A C 1
ATOM 637 O O . GLY A 1 85 ? -9.254 2.370 2.154 1.00 84.25 85 GLY A O 1
#

Secondary structure (DSSP, 8-state):
-HHHHHHSTT-BHHHHHHHTT--HHHHHHHHHHHHHTTSEEEEEPP--SSS---EEEEE-TTS--EEEEEE-SS-EEEEEE-TT-

Sequence (85 aa):
MIGLVRSEHGVTRADAARRLRMSSGGAADLVARLRRARLLDETPAPVQGRGRPTTVLSPHPDGPLVLSVELRPADWRLAQAGLDG

Foldseek 3Di:
DLVCQLVDFFDWLVNVCVVVVHDSVRSVVVVVVCVVQQQKDWDFRDDDDDDDTITTIHRRPPHDKDWDKDDDPVDIDIDIDTSND

pLDDT: mean 92.23, std 7.89, range [64.5, 98.19]